Protein AF-A0AAX2EZF0-F1 (afdb_monomer)

Organism: NCBI:txid283686

Mean predicted aligned error: 5.34 Å

Nearest PDB structures (foldseek):
  4tma-assembly1_B  TM=2.277E-01  e=3.719E-01  Escherichia coli str. K-12 substr. MC4100
  8oui-assembly1_A  TM=1.853E-01  e=5.134E-01  Homo sapiens
  8qqu-assembly1_D  TM=2.138E-01  e=9.783E-01  Escherichia coli
  5da9-assembly1_A  TM=2.920E-01  e=7.704E+00  Thermochaetoides thermophila DSM 1495
  8oui-assembly1_C  TM=1.853E-01  e=1.865E+00  Homo sapiens

Foldseek 3Di:
DQFDWDAFLNRTDNHLVVLLVVLVVCQVVQQVVQWAQDDDSFRRLVRLVVLLCVLPVPDDPEDDFGIKHWDWDWDDDDPVIDTDIFIFTAYDVGPVTDTDDSSSSSVSSRVD

Structure (mmCIF, N/CA/C/O backbone):
data_AF-A0AAX2EZF0-F1
#
_entry.id   AF-A0AAX2EZF0-F1
#
loop_
_atom_site.group_PDB
_atom_site.id
_atom_site.type_symbol
_atom_site.label_atom_id
_atom_site.label_alt_id
_atom_site.label_comp_id
_atom_site.label_asym_id
_atom_site.label_entity_id
_atom_site.label_seq_id
_atom_site.pdbx_PDB_ins_code
_atom_site.Cartn_x
_atom_site.Cartn_y
_atom_site.Cartn_z
_atom_site.occupancy
_atom_site.B_iso_or_equiv
_atom_site.auth_seq_id
_atom_site.auth_comp_id
_atom_site.auth_asym_id
_atom_site.auth_atom_id
_atom_site.pdbx_PDB_model_num
ATOM 1 N N . MET A 1 1 ? -0.554 -21.022 13.527 1.00 46.00 1 MET A N 1
ATOM 2 C CA . MET A 1 1 ? -1.426 -19.857 13.796 1.00 46.00 1 MET A CA 1
ATOM 3 C C . MET A 1 1 ? -2.414 -19.745 12.645 1.00 46.00 1 MET A C 1
ATOM 5 O O . MET A 1 1 ? -1.954 -19.849 11.511 1.00 46.00 1 MET A O 1
ATOM 9 N N . PRO A 1 2 ? -3.730 -19.628 12.887 1.00 55.41 2 PRO A N 1
ATOM 10 C CA . PRO A 1 2 ? -4.698 -19.467 11.806 1.00 55.41 2 PRO A CA 1
ATOM 11 C C . PRO A 1 2 ? -4.415 -18.170 11.039 1.00 55.41 2 PRO A C 1
ATOM 13 O O . PRO A 1 2 ? -3.981 -17.175 11.621 1.00 55.41 2 PRO A O 1
ATOM 16 N N . ALA A 1 3 ? -4.616 -18.198 9.723 1.00 66.81 3 ALA A N 1
ATOM 17 C CA . ALA A 1 3 ? -4.478 -17.010 8.896 1.00 66.81 3 ALA A CA 1
ATOM 18 C C . ALA A 1 3 ? -5.522 -15.970 9.326 1.00 66.81 3 ALA A C 1
ATOM 20 O O . ALA A 1 3 ? -6.710 -16.279 9.378 1.00 66.81 3 ALA A O 1
ATOM 21 N N . LYS A 1 4 ? -5.077 -14.754 9.657 1.00 82.00 4 LYS A N 1
ATOM 22 C CA . LYS A 1 4 ? -5.990 -13.654 9.976 1.00 82.00 4 LYS A CA 1
ATOM 23 C C . LYS A 1 4 ? -6.571 -13.095 8.666 1.00 82.00 4 LYS A C 1
ATOM 25 O O . LYS A 1 4 ? -5.770 -12.773 7.777 1.00 82.00 4 LYS A O 1
ATOM 30 N N . PRO A 1 5 ? -7.905 -13.010 8.522 1.00 90.75 5 PRO A N 1
ATOM 31 C CA . PRO A 1 5 ? -8.524 -12.329 7.392 1.00 90.75 5 PRO A CA 1
ATOM 32 C C . PRO A 1 5 ? -8.259 -10.822 7.479 1.00 90.75 5 PRO A C 1
ATOM 34 O O . PRO A 1 5 ? -8.015 -10.289 8.562 1.00 90.75 5 PRO A O 1
ATOM 37 N N . VAL A 1 6 ? -8.297 -10.136 6.340 1.00 91.94 6 VAL A N 1
ATOM 38 C CA . VAL A 1 6 ? -8.141 -8.679 6.265 1.00 91.94 6 VAL A CA 1
ATOM 39 C C . VAL A 1 6 ? -9.057 -8.125 5.186 1.00 91.94 6 VAL A C 1
ATOM 41 O O . VAL A 1 6 ? -9.175 -8.716 4.120 1.00 91.94 6 VAL A O 1
ATOM 44 N N . THR A 1 7 ? -9.694 -6.990 5.443 1.00 94.56 7 THR A N 1
ATOM 45 C CA . THR A 1 7 ? -10.490 -6.278 4.437 1.00 94.56 7 THR A CA 1
ATOM 46 C C . THR A 1 7 ? -9.766 -4.994 4.077 1.00 94.56 7 THR A C 1
ATOM 48 O O . THR A 1 7 ? -9.460 -4.216 4.975 1.00 94.56 7 THR A O 1
ATOM 51 N N . LEU A 1 8 ? -9.479 -4.763 2.796 1.00 94.19 8 LEU A N 1
ATOM 52 C CA . LEU A 1 8 ? -8.859 -3.528 2.306 1.00 94.19 8 LEU A CA 1
ATOM 53 C C . LEU A 1 8 ? -9.845 -2.805 1.383 1.00 94.19 8 LEU A C 1
ATOM 55 O O . LEU A 1 8 ? -10.241 -3.369 0.369 1.00 94.19 8 LEU A O 1
ATOM 59 N N . ALA A 1 9 ? -10.258 -1.586 1.725 1.00 94.56 9 ALA A N 1
ATOM 60 C CA . ALA A 1 9 ? -11.200 -0.763 0.963 1.00 94.56 9 ALA A CA 1
ATOM 61 C C . ALA A 1 9 ? -12.477 -1.525 0.543 1.00 94.56 9 ALA A C 1
ATOM 63 O O . ALA A 1 9 ? -12.923 -1.457 -0.599 1.00 94.56 9 ALA A O 1
ATOM 64 N N . GLY A 1 10 ? -13.040 -2.316 1.464 1.00 92.81 10 GLY A N 1
ATOM 65 C CA . GLY A 1 10 ? -14.219 -3.155 1.211 1.00 92.81 10 GLY A CA 1
ATOM 66 C C . GLY A 1 10 ? -13.942 -4.478 0.482 1.00 92.81 10 GLY A C 1
ATOM 67 O O . GLY A 1 10 ? -14.858 -5.285 0.351 1.00 92.81 10 GLY A O 1
ATOM 68 N N . VAL A 1 11 ? -12.702 -4.746 0.060 1.00 94.50 11 VAL A N 1
ATOM 69 C CA . VAL A 1 11 ? -12.287 -6.011 -0.567 1.00 94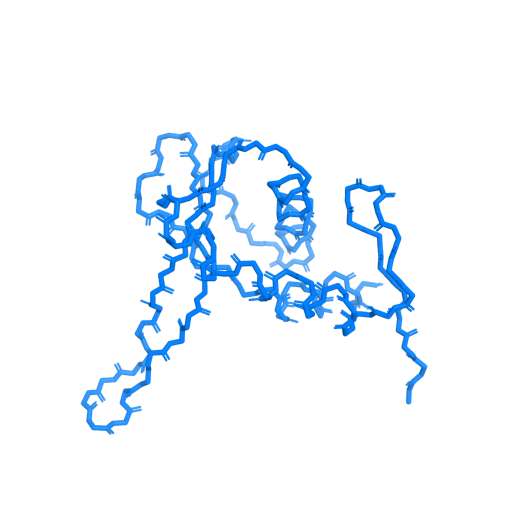.50 11 VAL A CA 1
ATOM 70 C C . VAL A 1 11 ? -11.819 -6.998 0.508 1.00 94.50 11 VAL A C 1
ATOM 72 O O . VAL A 1 11 ? -10.804 -6.741 1.163 1.00 94.50 11 VAL A O 1
ATOM 75 N N . PRO A 1 12 ? -12.528 -8.119 0.728 1.00 94.50 12 PRO A N 1
ATOM 76 C CA . PRO A 1 12 ? -12.144 -9.105 1.728 1.00 94.50 12 PRO A CA 1
ATOM 77 C C . PRO A 1 12 ? -11.052 -10.044 1.203 1.00 94.50 12 PRO A C 1
ATOM 79 O O . PRO A 1 12 ? -11.150 -10.597 0.110 1.00 94.50 12 PRO A O 1
ATOM 82 N N . TYR A 1 13 ? -10.052 -10.302 2.039 1.00 94.38 13 TYR A N 1
ATOM 83 C CA . TYR A 1 13 ? -9.022 -11.312 1.836 1.00 94.38 13 TYR A CA 1
ATOM 84 C C . TYR A 1 13 ? -9.110 -12.357 2.942 1.00 94.38 13 TYR A C 1
ATOM 86 O O . TYR A 1 13 ? -9.079 -12.035 4.133 1.00 94.38 13 TYR A O 1
ATOM 94 N N . ALA A 1 14 ? -9.173 -13.631 2.548 1.00 92.00 14 ALA A N 1
ATOM 95 C CA . ALA A 1 14 ? -9.259 -14.745 3.490 1.00 92.00 14 ALA A CA 1
ATOM 96 C C . ALA A 1 14 ? -8.013 -14.852 4.384 1.00 92.00 14 ALA A C 1
ATOM 98 O O . ALA A 1 14 ? -8.094 -15.345 5.510 1.00 92.00 14 ALA A O 1
ATOM 99 N N . ARG A 1 15 ? -6.852 -14.400 3.891 1.00 92.00 15 ARG A N 1
ATOM 100 C CA . ARG A 1 15 ? -5.573 -14.449 4.602 1.00 92.00 15 ARG A CA 1
ATOM 101 C C . ARG A 1 15 ? -4.790 -13.158 4.392 1.00 92.00 15 ARG A C 1
ATOM 103 O O . ARG A 1 15 ? -4.724 -12.655 3.274 1.00 92.00 15 ARG A O 1
ATOM 110 N N . LYS A 1 16 ? -4.058 -12.715 5.423 1.00 92.25 16 LYS A N 1
ATOM 111 C CA . LYS A 1 16 ? -3.022 -11.667 5.305 1.00 92.25 16 LYS A CA 1
ATOM 112 C C . LYS A 1 16 ? -2.122 -11.875 4.081 1.00 92.25 16 LYS A C 1
ATOM 114 O O . LYS A 1 16 ? -1.852 -10.930 3.352 1.00 92.25 16 LYS A O 1
ATOM 119 N N . GLY A 1 17 ? -1.651 -13.1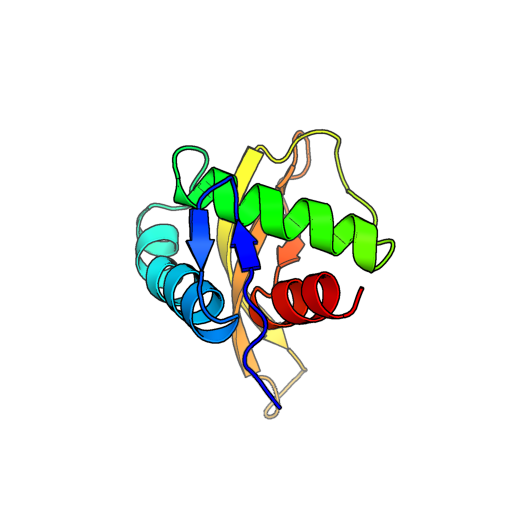09 3.880 1.00 92.69 17 GLY A N 1
ATOM 120 C CA . GLY A 1 17 ? -0.735 -13.447 2.789 1.00 92.69 17 GLY A CA 1
ATOM 121 C C . GLY A 1 17 ? -1.331 -13.237 1.396 1.00 92.69 17 GLY A C 1
ATOM 122 O O . GLY A 1 17 ? -0.581 -12.941 0.472 1.00 92.69 17 GLY A O 1
ATOM 123 N N . ASP A 1 18 ? -2.656 -13.334 1.252 1.00 94.06 18 ASP A N 1
ATOM 124 C CA . ASP A 1 18 ? -3.336 -13.118 -0.028 1.00 94.06 18 ASP A CA 1
ATOM 125 C C . ASP A 1 18 ? -3.369 -11.620 -0.361 1.00 94.06 18 ASP A C 1
ATOM 127 O O . ASP A 1 18 ? -3.024 -11.230 -1.473 1.00 94.06 18 ASP A O 1
ATOM 131 N N . ALA A 1 19 ? -3.680 -10.776 0.631 1.00 94.25 19 ALA A N 1
ATOM 132 C CA . ALA A 1 19 ? -3.607 -9.320 0.498 1.00 94.25 19 ALA A CA 1
ATOM 133 C C . ALA A 1 19 ? -2.169 -8.839 0.248 1.00 94.25 19 ALA A C 1
ATOM 135 O O . ALA A 1 19 ? -1.930 -7.985 -0.603 1.00 94.25 19 ALA A O 1
ATOM 136 N N . GLU A 1 20 ? -1.204 -9.406 0.979 1.00 94.62 20 GLU A N 1
ATOM 137 C CA . GLU A 1 20 ? 0.217 -9.091 0.822 1.00 94.62 20 GLU A CA 1
ATOM 138 C C . GLU A 1 20 ? 0.698 -9.419 -0.591 1.00 94.62 20 GLU A C 1
ATOM 140 O O . GLU A 1 20 ? 1.290 -8.562 -1.241 1.00 94.62 20 GLU A O 1
ATOM 145 N N . ARG A 1 21 ? 0.399 -10.627 -1.085 1.00 94.62 21 ARG A N 1
ATOM 146 C CA . ARG A 1 21 ? 0.740 -11.048 -2.447 1.00 94.62 21 ARG A CA 1
ATOM 147 C C . ARG A 1 21 ? 0.094 -10.137 -3.484 1.00 94.62 21 ARG A C 1
ATOM 149 O O . ARG A 1 21 ? 0.808 -9.591 -4.314 1.00 94.62 21 ARG A O 1
ATOM 156 N N . TRP A 1 22 ? -1.221 -9.921 -3.390 1.00 95.06 22 TRP A N 1
ATOM 157 C CA . TRP A 1 22 ? -1.952 -9.079 -4.335 1.00 95.06 22 TRP A CA 1
ATOM 158 C C . TRP A 1 22 ? -1.313 -7.698 -4.492 1.00 95.06 22 TRP A C 1
ATOM 160 O O . TRP A 1 22 ? -1.018 -7.297 -5.613 1.00 95.06 22 TRP A O 1
ATOM 170 N N . LEU A 1 23 ? -1.055 -6.995 -3.384 1.00 94.56 23 LEU A N 1
ATOM 171 C CA . LEU A 1 23 ? -0.454 -5.659 -3.410 1.00 94.56 23 LEU A CA 1
ATOM 172 C C . LEU A 1 23 ? 0.993 -5.685 -3.919 1.00 94.56 23 LEU A C 1
ATOM 174 O O . LEU A 1 23 ? 1.399 -4.803 -4.673 1.00 94.56 23 LEU A O 1
ATOM 178 N N . MET A 1 24 ? 1.779 -6.687 -3.518 1.00 93.69 24 MET A N 1
ATOM 179 C CA . MET A 1 24 ? 3.181 -6.804 -3.925 1.00 93.69 24 MET A CA 1
ATOM 180 C C . MET A 1 24 ? 3.359 -7.105 -5.410 1.00 93.69 24 MET A C 1
ATOM 182 O O . MET A 1 24 ? 4.333 -6.616 -5.990 1.00 93.69 24 MET A O 1
ATOM 186 N N . ASP A 1 25 ? 2.434 -7.857 -6.004 1.00 95.31 25 ASP A N 1
ATOM 187 C CA . ASP A 1 25 ? 2.433 -8.203 -7.428 1.00 95.31 25 ASP A CA 1
ATOM 188 C C . ASP A 1 25 ? 2.122 -6.979 -8.314 1.00 95.31 25 ASP A C 1
ATOM 190 O O . ASP A 1 25 ? 2.490 -6.955 -9.485 1.00 95.31 25 ASP A O 1
ATOM 194 N N . GLN A 1 26 ? 1.520 -5.913 -7.764 1.00 94.12 26 GLN A N 1
ATOM 195 C CA . GLN A 1 26 ? 1.250 -4.675 -8.514 1.00 94.12 26 GLN A CA 1
ATOM 196 C C . GLN A 1 26 ? 2.464 -3.748 -8.643 1.00 94.12 26 GLN A C 1
ATOM 198 O O . GLN A 1 26 ? 2.417 -2.785 -9.408 1.00 94.12 26 GLN A O 1
ATOM 203 N N . ARG A 1 27 ? 3.550 -3.988 -7.894 1.00 93.31 27 ARG A N 1
ATOM 204 C CA . ARG A 1 27 ? 4.674 -3.039 -7.804 1.00 93.31 27 ARG A CA 1
ATOM 205 C 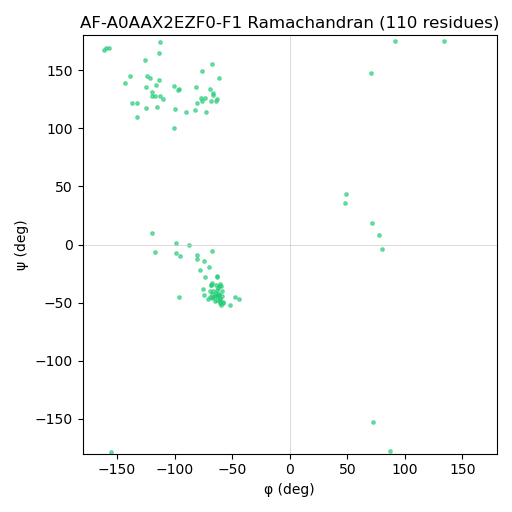C . ARG A 1 27 ? 5.314 -2.731 -9.155 1.00 93.31 27 ARG A C 1
ATOM 207 O O . ARG A 1 27 ? 5.650 -1.581 -9.411 1.00 93.31 27 ARG A O 1
ATOM 214 N N . ASP A 1 28 ? 5.466 -3.738 -10.007 1.00 92.50 28 ASP A N 1
ATOM 215 C CA . ASP A 1 28 ? 6.095 -3.585 -11.324 1.00 92.50 28 ASP A CA 1
ATOM 216 C C . ASP A 1 28 ? 5.215 -2.765 -12.275 1.00 92.50 28 ASP A C 1
ATOM 218 O O . ASP A 1 28 ? 5.707 -1.897 -12.998 1.00 92.50 28 ASP A O 1
ATOM 222 N N . ALA A 1 29 ? 3.899 -2.986 -12.226 1.00 93.56 29 ALA A N 1
ATOM 223 C CA . ALA A 1 29 ? 2.939 -2.217 -13.006 1.00 93.56 29 ALA A CA 1
ATOM 224 C C . ALA A 1 29 ? 2.889 -0.752 -12.548 1.00 93.56 29 ALA A C 1
ATOM 226 O O . ALA A 1 29 ? 2.942 0.144 -13.386 1.00 93.56 29 ALA A O 1
ATOM 227 N N . VAL A 1 30 ? 2.847 -0.505 -11.234 1.00 94.50 30 VAL A N 1
ATOM 228 C CA . VAL A 1 30 ? 2.837 0.858 -10.674 1.00 94.50 30 VAL A CA 1
ATOM 229 C C . VAL A 1 30 ? 4.131 1.603 -10.996 1.00 94.50 30 VAL A C 1
ATOM 231 O O . VAL A 1 30 ? 4.069 2.765 -11.382 1.00 94.50 30 VAL A O 1
ATOM 234 N N . GLU A 1 31 ? 5.290 0.944 -10.894 1.00 93.06 31 GLU A N 1
ATOM 235 C CA . GLU A 1 31 ? 6.576 1.535 -11.293 1.00 93.06 31 GLU A CA 1
ATOM 236 C C . GLU A 1 31 ? 6.575 1.908 -12.782 1.00 93.06 31 GLU A C 1
ATOM 238 O O . GLU A 1 31 ? 6.920 3.032 -13.134 1.00 93.06 31 GLU A O 1
ATOM 243 N N . THR A 1 32 ? 6.109 1.005 -13.652 1.00 93.62 32 THR A N 1
ATOM 244 C CA . THR A 1 32 ? 6.041 1.242 -15.106 1.00 93.62 32 THR A CA 1
ATOM 245 C C . THR A 1 32 ? 5.083 2.384 -15.464 1.00 93.62 32 THR A C 1
ATOM 247 O O . THR A 1 32 ? 5.326 3.126 -16.411 1.00 93.62 32 THR A O 1
ATOM 250 N N . GLN A 1 33 ? 3.992 2.537 -14.712 1.00 93.25 33 GLN A N 1
ATOM 251 C CA . GLN A 1 33 ? 3.002 3.603 -14.902 1.00 93.25 33 GLN A CA 1
ATOM 252 C C . GLN A 1 33 ? 3.435 4.949 -14.296 1.00 93.25 33 GLN A C 1
ATOM 254 O O . GLN A 1 33 ? 2.771 5.956 -14.532 1.00 93.25 33 GLN A O 1
ATOM 259 N N . GLY A 1 34 ? 4.528 4.982 -13.526 1.00 92.06 34 GLY A N 1
ATOM 260 C CA . GLY A 1 34 ? 4.985 6.176 -12.810 1.00 92.06 34 GLY A CA 1
ATOM 261 C C . GLY A 1 34 ? 4.191 6.491 -11.537 1.00 92.06 34 GLY A C 1
ATOM 262 O O . GLY A 1 34 ? 4.397 7.540 -10.937 1.00 92.06 34 GLY A O 1
ATOM 263 N N . GLY A 1 35 ? 3.301 5.595 -11.106 1.00 94.31 35 GLY A N 1
ATOM 264 C CA . GLY A 1 35 ? 2.490 5.745 -9.903 1.00 94.31 35 GLY A CA 1
ATOM 265 C C . GLY A 1 35 ? 1.017 5.394 -10.096 1.00 94.31 35 GLY A C 1
ATOM 266 O O . GLY A 1 35 ? 0.552 5.085 -11.190 1.00 94.31 35 GLY A O 1
ATOM 267 N N . VAL A 1 36 ? 0.270 5.432 -8.995 1.00 96.12 36 VAL A N 1
ATOM 268 C CA . VAL A 1 36 ? -1.168 5.172 -8.948 1.00 96.12 36 VAL A CA 1
ATOM 269 C C . VAL A 1 36 ? -1.853 6.200 -8.048 1.00 96.12 36 VAL A C 1
ATOM 271 O O . VAL A 1 36 ? -1.523 6.335 -6.8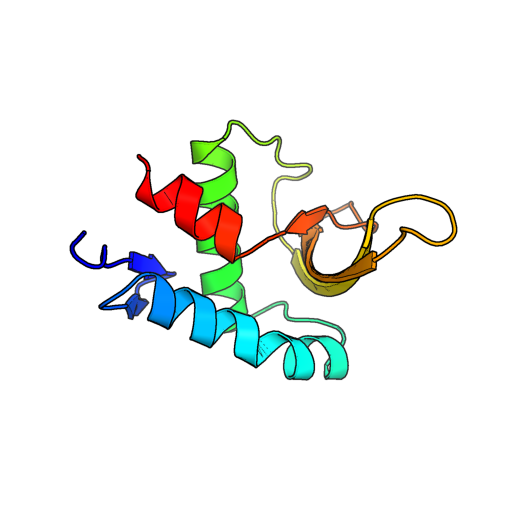73 1.00 96.12 36 VAL A O 1
ATOM 274 N N . SER A 1 37 ? -2.811 6.940 -8.601 1.00 95.69 37 SER A N 1
ATOM 275 C CA . SER A 1 37 ? -3.534 8.024 -7.911 1.00 95.69 37 SER A CA 1
ATOM 276 C C . SER A 1 37 ? -5.035 7.774 -7.761 1.00 95.69 37 SER A C 1
ATOM 278 O O . SER A 1 37 ? -5.736 8.549 -7.116 1.00 95.69 37 SER A O 1
ATOM 280 N N . GLN A 1 38 ? -5.550 6.704 -8.369 1.00 95.69 38 GLN A N 1
ATOM 281 C CA . GLN A 1 38 ? -6.970 6.366 -8.354 1.00 95.69 38 GLN A CA 1
ATOM 282 C C . GLN A 1 38 ? -7.205 4.876 -8.616 1.00 95.69 38 GLN A C 1
ATOM 284 O O . GLN A 1 38 ? -6.309 4.142 -9.040 1.00 95.69 38 GLN A O 1
ATOM 289 N N . GLY A 1 39 ? -8.444 4.439 -8.398 1.00 95.38 39 GLY A N 1
ATOM 290 C CA . GLY A 1 39 ? -8.890 3.077 -8.669 1.00 95.38 39 GLY A CA 1
ATOM 291 C C . GLY A 1 39 ? -8.657 2.102 -7.508 1.00 95.38 39 GLY A C 1
ATOM 292 O O . GLY A 1 39 ? -8.171 2.487 -6.444 1.00 95.38 39 GLY A O 1
ATOM 293 N N . PRO A 1 40 ? -9.005 0.816 -7.694 1.00 95.12 40 PRO A N 1
ATOM 294 C CA . PRO A 1 40 ? -9.060 -0.148 -6.595 1.00 95.12 40 PRO A CA 1
ATOM 295 C C . PRO A 1 40 ? -7.731 -0.358 -5.867 1.00 95.12 40 PRO A C 1
ATOM 297 O O . PRO A 1 40 ? -7.732 -0.602 -4.665 1.00 95.12 40 PRO A O 1
ATOM 300 N N . LEU A 1 41 ? -6.600 -0.279 -6.574 1.00 95.44 41 LEU A N 1
ATOM 301 C CA . LEU A 1 41 ? -5.279 -0.405 -5.958 1.00 95.44 41 LEU A CA 1
ATOM 302 C C . LEU A 1 41 ? -4.954 0.800 -5.068 1.00 95.44 41 LEU A C 1
ATOM 304 O O . LEU A 1 41 ? -4.502 0.614 -3.941 1.00 95.44 41 LEU A O 1
ATOM 308 N N . PHE A 1 42 ? -5.222 2.017 -5.552 1.00 96.38 42 PHE A N 1
ATOM 309 C CA . PHE A 1 42 ? -5.023 3.244 -4.783 1.00 96.38 42 PHE A CA 1
ATOM 310 C C . PHE A 1 42 ? -5.829 3.221 -3.483 1.00 96.38 42 PHE A C 1
ATOM 312 O O . PHE A 1 42 ? -5.266 3.437 -2.414 1.00 96.38 42 PHE A O 1
ATOM 319 N N . GLU A 1 43 ? -7.120 2.887 -3.558 1.00 97.31 43 GLU A N 1
ATOM 320 C CA . GLU A 1 43 ? -7.986 2.857 -2.375 1.00 97.31 43 GLU A CA 1
ATOM 321 C C . GLU A 1 43 ? -7.531 1.805 -1.356 1.00 97.31 43 GLU A C 1
ATOM 323 O O . GLU A 1 43 ? -7.520 2.066 -0.155 1.00 97.31 43 GLU A O 1
ATOM 328 N N . GLN A 1 44 ? -7.076 0.634 -1.816 1.00 96.62 44 GLN A N 1
ATOM 329 C CA . GLN A 1 44 ? -6.545 -0.406 -0.931 1.00 96.62 44 GLN A CA 1
ATOM 330 C C . GLN A 1 44 ? -5.229 0.001 -0.258 1.00 96.62 44 GLN A C 1
ATOM 332 O O . GLN A 1 44 ? -5.059 -0.246 0.938 1.00 96.62 44 GLN A O 1
ATOM 337 N N . LEU A 1 45 ? -4.305 0.624 -0.999 1.00 95.94 45 LEU A N 1
ATOM 338 C CA . LEU A 1 45 ? -3.046 1.137 -0.450 1.00 95.94 45 LEU A CA 1
ATOM 339 C C . LEU A 1 45 ? -3.304 2.260 0.557 1.00 95.94 45 LEU A C 1
ATOM 341 O O . LEU A 1 45 ? -2.738 2.237 1.648 1.00 95.94 45 LEU A O 1
ATOM 345 N N . LYS A 1 46 ? -4.206 3.188 0.226 1.00 95.50 46 LYS A N 1
ATOM 346 C CA . LYS A 1 46 ? -4.625 4.287 1.099 1.00 95.50 46 LYS A CA 1
ATOM 347 C C . LYS A 1 46 ? -5.255 3.774 2.387 1.00 95.50 46 LYS A C 1
ATOM 349 O O . LYS A 1 46 ? -4.826 4.168 3.466 1.00 95.50 46 LYS A O 1
ATOM 354 N N . ASP A 1 47 ? -6.216 2.859 2.297 1.00 95.94 47 ASP A N 1
ATOM 355 C CA . ASP A 1 47 ? -6.858 2.258 3.467 1.00 95.94 47 ASP A CA 1
ATOM 356 C C . ASP A 1 47 ? -5.848 1.499 4.347 1.00 95.94 47 ASP A C 1
ATOM 358 O O . ASP A 1 47 ? -5.840 1.617 5.574 1.00 95.94 47 ASP A O 1
ATOM 362 N N . LEU A 1 48 ? -4.944 0.716 3.748 1.00 95.56 48 LEU A N 1
ATOM 363 C CA . LEU A 1 48 ? -3.885 0.040 4.501 1.00 95.56 48 LEU A CA 1
ATOM 364 C C . LEU A 1 48 ? -2.932 1.030 5.185 1.00 95.56 48 LEU A C 1
ATOM 366 O O . LEU A 1 48 ? -2.596 0.831 6.352 1.00 95.56 48 LEU A O 1
ATOM 370 N N . PHE A 1 49 ? -2.510 2.078 4.479 1.00 94.00 49 PHE A N 1
ATOM 371 C CA . PHE A 1 49 ? -1.594 3.088 4.997 1.00 94.00 49 PHE A CA 1
ATOM 372 C C . PHE A 1 49 ? -2.203 3.879 6.159 1.00 94.00 49 PHE A C 1
ATOM 374 O O . PHE A 1 49 ? -1.592 3.962 7.219 1.00 94.00 49 PHE A O 1
ATOM 381 N N . LEU A 1 50 ? -3.432 4.382 6.013 1.00 92.81 50 LEU A N 1
ATOM 382 C CA . LEU A 1 50 ? -4.091 5.168 7.061 1.00 92.81 50 LEU A CA 1
ATOM 383 C C . LEU A 1 50 ? -4.283 4.363 8.353 1.00 92.81 50 LEU A C 1
ATOM 385 O O . LEU A 1 50 ? -4.000 4.861 9.443 1.00 92.81 50 LEU A O 1
ATOM 389 N N . ARG A 1 51 ? -4.691 3.092 8.247 1.00 93.50 51 ARG A N 1
ATOM 390 C CA . ARG A 1 51 ? -4.799 2.210 9.421 1.00 93.50 51 ARG A CA 1
ATOM 391 C C . ARG A 1 51 ? -3.445 1.853 10.013 1.00 93.50 51 ARG A C 1
ATOM 393 O O . ARG A 1 51 ? -3.343 1.706 11.224 1.00 93.50 51 ARG A O 1
ATOM 400 N N . TYR A 1 52 ? -2.409 1.706 9.187 1.00 92.69 52 TYR A N 1
ATOM 401 C CA . TYR A 1 52 ? -1.048 1.539 9.690 1.00 92.69 52 TYR A CA 1
ATOM 402 C C . TYR A 1 52 ? -0.629 2.752 10.521 1.00 92.69 52 TYR A C 1
ATOM 404 O O . TYR A 1 52 ? -0.178 2.564 11.647 1.00 92.69 52 TYR A O 1
ATOM 412 N N . CYS A 1 53 ? -0.863 3.969 10.023 1.00 91.31 53 CYS A N 1
ATOM 413 C CA . CYS A 1 53 ? -0.553 5.189 10.759 1.00 91.31 53 CYS A CA 1
ATOM 414 C C . CYS A 1 53 ? -1.289 5.265 12.092 1.00 91.31 53 CYS A C 1
ATOM 416 O O . CYS A 1 53 ? -0.659 5.535 13.109 1.00 91.31 53 CYS A O 1
ATOM 418 N N . GLN A 1 54 ? -2.581 4.933 12.106 1.00 90.88 54 GLN A N 1
ATOM 419 C CA . GLN A 1 54 ? -3.362 4.845 13.338 1.00 90.88 54 GLN A CA 1
ATOM 420 C C . GLN A 1 54 ? -2.827 3.772 14.302 1.00 90.88 54 GLN A C 1
ATOM 422 O O . GLN A 1 54 ? -2.861 3.960 15.512 1.00 90.88 54 GLN A O 1
ATOM 427 N N . ALA A 1 55 ? -2.351 2.636 13.789 1.00 90.00 55 ALA A N 1
ATOM 428 C CA . ALA A 1 55 ? -1.880 1.526 14.612 1.00 90.00 55 ALA A CA 1
ATOM 429 C C . ALA A 1 55 ? -0.480 1.729 15.202 1.00 90.00 55 ALA A C 1
ATOM 431 O O . ALA A 1 55 ? -0.130 1.051 16.167 1.00 90.00 55 ALA A O 1
ATOM 432 N N . THR A 1 56 ? 0.336 2.603 14.613 1.00 89.44 56 THR A N 1
ATOM 433 C CA . THR A 1 56 ? 1.723 2.832 15.041 1.00 89.44 56 THR A CA 1
ATOM 434 C C . THR A 1 56 ? 1.999 4.267 15.473 1.00 89.44 56 THR A C 1
ATOM 436 O O . THR A 1 56 ? 3.168 4.622 15.594 1.00 89.44 56 THR A O 1
ATOM 439 N N . ASP A 1 57 ? 0.959 5.094 15.616 1.00 87.56 57 ASP A N 1
ATOM 440 C CA . ASP A 1 57 ? 1.065 6.545 15.822 1.00 87.56 57 ASP A CA 1
ATOM 441 C C . ASP A 1 57 ? 2.033 7.208 14.822 1.00 87.56 57 ASP A C 1
ATOM 443 O O . ASP A 1 57 ? 2.783 8.130 15.149 1.00 87.56 57 ASP A O 1
ATOM 447 N N . TRP A 1 58 ? 2.062 6.697 13.583 1.00 85.38 58 TRP A N 1
ATOM 448 C CA . TRP A 1 58 ? 2.953 7.230 12.557 1.00 85.38 58 TRP A CA 1
ATOM 449 C C . TRP A 1 58 ? 2.415 8.585 12.089 1.00 85.38 58 TRP A C 1
ATOM 451 O O . TRP A 1 58 ? 1.254 8.650 11.670 1.00 85.38 58 TRP A O 1
ATOM 461 N N . PRO A 1 59 ? 3.228 9.655 12.111 1.00 82.81 59 PRO A N 1
ATOM 462 C CA . PRO A 1 59 ? 2.765 10.987 11.754 1.00 82.81 59 PRO A CA 1
ATOM 463 C C . PRO A 1 59 ? 2.397 11.055 10.270 1.00 82.81 59 PRO A C 1
ATOM 465 O O . PRO A 1 59 ? 3.189 10.690 9.402 1.00 82.81 59 PRO A O 1
ATOM 468 N N . LEU A 1 60 ? 1.196 11.547 9.973 1.00 82.88 60 LEU A N 1
ATOM 469 C CA . LEU A 1 60 ? 0.814 11.899 8.610 1.00 82.88 60 LEU A CA 1
ATOM 470 C C . LEU A 1 60 ? 1.493 13.223 8.250 1.00 82.88 60 LEU A C 1
ATOM 472 O O . LEU A 1 60 ? 1.313 14.217 8.952 1.00 82.88 60 LEU A O 1
ATOM 476 N N . LYS A 1 61 ? 2.278 13.237 7.169 1.00 78.94 61 LYS A N 1
ATOM 477 C CA . LYS A 1 61 ? 2.958 14.450 6.688 1.00 78.94 61 LYS A CA 1
ATOM 478 C C . LYS A 1 61 ? 2.022 15.449 6.002 1.00 78.94 61 LYS A C 1
ATOM 480 O O . LYS A 1 61 ? 2.392 16.604 5.827 1.00 78.94 61 LYS A O 1
ATOM 485 N N . GLY A 1 62 ? 0.810 15.027 5.651 1.00 76.81 62 GLY A N 1
ATOM 486 C CA . GLY A 1 62 ? -0.222 15.894 5.099 1.00 76.81 62 GLY A CA 1
ATOM 487 C C . GLY A 1 62 ? -1.619 15.302 5.252 1.00 76.81 62 GLY A C 1
ATOM 488 O O . GLY A 1 62 ? -1.787 14.123 5.573 1.00 76.81 62 GLY A O 1
ATOM 489 N N . ASP A 1 63 ? -2.626 16.131 4.986 1.00 75.62 63 ASP A N 1
ATOM 490 C CA . ASP A 1 63 ? -4.038 15.786 5.198 1.00 75.62 63 ASP A CA 1
ATOM 491 C C . ASP A 1 63 ? -4.570 14.789 4.160 1.00 75.62 63 ASP A C 1
ATOM 493 O O . ASP A 1 63 ? -5.491 14.011 4.430 1.00 75.62 63 ASP A O 1
ATOM 497 N N . ARG A 1 64 ? -3.996 14.798 2.950 1.00 86.81 64 ARG A N 1
ATOM 498 C CA . ARG A 1 64 ? -4.488 14.020 1.814 1.00 86.81 64 ARG A CA 1
ATOM 499 C C . ARG A 1 64 ? -3.367 13.277 1.105 1.00 86.81 64 ARG A C 1
ATOM 501 O O . ARG A 1 64 ? -2.462 13.887 0.550 1.00 86.81 64 ARG A O 1
ATOM 508 N N . VAL A 1 65 ? -3.507 11.953 1.034 1.00 92.06 65 VAL A N 1
ATOM 509 C CA . VAL A 1 65 ? -2.725 11.103 0.124 1.00 92.06 65 VAL A CA 1
ATOM 510 C C . VAL A 1 65 ? -3.139 11.399 -1.321 1.00 92.06 65 VAL A C 1
ATOM 512 O O . VAL A 1 65 ? -4.326 11.290 -1.652 1.00 92.06 65 VAL A O 1
ATOM 515 N N . THR A 1 66 ? -2.179 11.768 -2.169 1.00 92.75 66 THR A N 1
ATOM 516 C CA . THR A 1 66 ? -2.404 12.149 -3.574 1.00 92.75 66 THR A CA 1
ATOM 517 C C . THR A 1 66 ? -2.174 10.981 -4.525 1.00 92.75 66 THR A C 1
ATOM 519 O O . THR A 1 66 ? -2.990 10.740 -5.412 1.00 92.75 66 THR A O 1
ATOM 522 N N . HIS A 1 67 ? -1.087 10.237 -4.333 1.00 94.50 67 HIS A N 1
ATOM 523 C CA . HIS A 1 67 ? -0.729 9.089 -5.156 1.00 94.50 67 HIS A CA 1
ATOM 524 C C . HIS A 1 67 ? 0.286 8.189 -4.445 1.00 94.50 67 HIS A C 1
ATOM 526 O O . HIS A 1 67 ? 0.877 8.561 -3.431 1.00 94.50 67 HIS A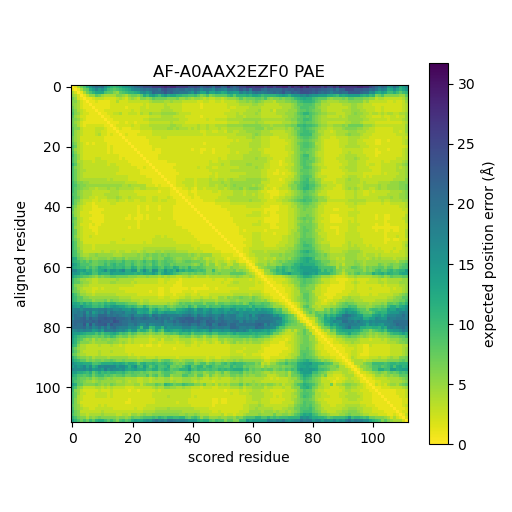 O 1
ATOM 532 N N . PHE A 1 68 ? 0.479 6.989 -4.984 1.00 95.25 68 PHE A N 1
ATOM 533 C CA . PHE A 1 68 ? 1.546 6.083 -4.583 1.00 95.25 68 PHE A CA 1
ATOM 534 C C . PHE A 1 68 ? 2.492 5.856 -5.749 1.00 95.25 68 PHE A C 1
ATOM 536 O O . PHE A 1 68 ? 2.039 5.607 -6.864 1.00 95.25 68 PHE A O 1
ATOM 543 N N . THR A 1 69 ? 3.791 5.865 -5.493 1.00 95.06 69 THR A N 1
ATOM 544 C CA . THR A 1 69 ? 4.798 5.412 -6.456 1.00 95.06 69 THR A CA 1
ATOM 545 C C . THR A 1 69 ? 5.472 4.148 -5.946 1.00 95.06 69 THR A C 1
ATOM 547 O O . THR A 1 69 ? 5.200 3.665 -4.843 1.00 95.06 69 THR A O 1
ATOM 550 N N . VAL A 1 70 ? 6.322 3.555 -6.775 1.00 94.25 70 VAL A N 1
ATOM 551 C CA . VAL A 1 70 ? 7.168 2.433 -6.385 1.00 94.25 70 VAL A CA 1
ATOM 552 C C . VAL A 1 70 ? 8.603 2.805 -6.691 1.00 94.25 70 VAL A C 1
ATOM 554 O O . VAL A 1 70 ? 8.894 3.340 -7.755 1.00 94.25 70 VAL A O 1
ATOM 557 N N . GLY A 1 71 ? 9.486 2.518 -5.745 1.00 89.38 71 GLY A N 1
ATOM 558 C CA . GLY A 1 71 ? 10.904 2.805 -5.872 1.00 89.38 71 GLY A CA 1
ATOM 559 C C . GLY A 1 71 ? 11.739 1.886 -4.996 1.00 89.38 71 GLY A C 1
ATOM 560 O O . GLY A 1 71 ? 11.222 1.012 -4.290 1.00 89.38 71 GLY A O 1
ATOM 561 N N . TYR A 1 72 ? 13.048 2.097 -5.033 1.00 87.38 72 TYR A N 1
ATOM 562 C CA . TYR A 1 72 ? 13.998 1.344 -4.229 1.00 87.38 72 TYR A CA 1
ATOM 563 C C . TYR A 1 72 ? 14.395 2.145 -2.993 1.00 87.38 72 TYR A C 1
ATOM 565 O O . TYR A 1 72 ? 15.021 3.195 -3.087 1.00 87.38 72 TYR A O 1
ATOM 573 N N . GLU A 1 73 ? 14.064 1.618 -1.818 1.00 83.12 73 GLU A N 1
ATOM 574 C CA . GLU A 1 73 ? 14.610 2.109 -0.558 1.00 83.12 73 GLU A CA 1
ATOM 575 C C . GLU A 1 73 ? 15.992 1.474 -0.355 1.00 83.12 73 GLU A C 1
ATOM 577 O O . GLU A 1 73 ? 16.112 0.249 -0.225 1.00 83.12 73 GLU A O 1
ATOM 582 N N . HIS A 1 74 ? 17.041 2.296 -0.342 1.00 79.19 74 HIS A N 1
ATOM 583 C CA . HIS A 1 74 ? 18.398 1.851 -0.038 1.00 79.19 74 HIS A CA 1
ATOM 584 C C . HIS A 1 74 ? 18.578 1.738 1.478 1.00 79.19 74 HIS A C 1
ATOM 586 O O . HIS A 1 74 ? 18.399 2.706 2.213 1.00 79.19 74 HIS A O 1
ATOM 592 N N . ARG A 1 75 ? 18.942 0.547 1.958 1.00 68.62 75 ARG A N 1
ATOM 593 C CA . ARG A 1 75 ? 19.229 0.288 3.372 1.00 68.62 75 ARG A CA 1
ATOM 594 C C . ARG A 1 75 ? 20.702 -0.036 3.560 1.00 68.62 75 ARG A C 1
ATOM 596 O O . ARG A 1 75 ? 21.203 -0.964 2.933 1.00 68.62 75 ARG A O 1
ATOM 603 N N . GLY A 1 76 ? 21.353 0.679 4.477 1.00 64.88 76 GLY A N 1
ATOM 604 C CA . GLY A 1 76 ? 22.759 0.482 4.849 1.00 64.88 76 GLY A CA 1
ATOM 605 C C . GLY A 1 76 ? 23.749 1.334 4.046 1.00 64.88 76 GLY A C 1
ATOM 606 O O . GLY A 1 76 ? 23.371 2.044 3.119 1.00 64.88 76 GLY A O 1
ATOM 607 N N . SER A 1 77 ? 25.027 1.264 4.424 1.00 61.38 77 SER A N 1
ATOM 608 C CA . SER A 1 77 ? 26.149 1.920 3.745 1.00 61.38 77 SER A CA 1
ATOM 609 C C . SER A 1 77 ? 27.224 0.894 3.352 1.00 61.38 77 SER A C 1
ATOM 611 O O . SER A 1 77 ? 27.452 -0.094 4.052 1.00 61.38 77 SER A O 1
ATOM 613 N N . GLY A 1 78 ? 27.886 1.110 2.211 1.00 65.31 78 GLY A N 1
ATOM 614 C CA . GLY A 1 78 ? 28.968 0.246 1.716 1.00 65.31 78 GLY A CA 1
ATOM 615 C C . GLY A 1 78 ? 28.510 -1.120 1.177 1.00 65.31 78 GLY A C 1
ATOM 616 O O . GLY A 1 78 ? 27.382 -1.277 0.721 1.00 65.31 78 GLY A O 1
ATOM 617 N N . ASN A 1 79 ? 29.391 -2.126 1.236 1.00 62.00 79 ASN A N 1
ATOM 618 C CA . ASN A 1 79 ? 29.181 -3.466 0.650 1.00 62.00 79 ASN A CA 1
ATOM 619 C C . ASN A 1 79 ? 28.081 -4.316 1.322 1.00 62.00 79 ASN A C 1
ATOM 621 O O . ASN A 1 79 ? 27.778 -5.402 0.837 1.00 62.00 79 ASN A O 1
ATOM 625 N N . ALA A 1 80 ? 27.496 -3.851 2.430 1.00 65.88 80 ALA A N 1
ATOM 626 C CA . ALA A 1 80 ? 26.365 -4.496 3.105 1.00 65.88 80 ALA A CA 1
ATOM 627 C C . ALA A 1 80 ? 25.010 -3.852 2.747 1.00 65.88 80 ALA A C 1
ATOM 629 O O . ALA A 1 80 ? 23.977 -4.248 3.290 1.00 65.88 80 ALA A O 1
ATOM 630 N N . GLY A 1 81 ? 25.015 -2.837 1.875 1.00 61.91 81 GLY A N 1
ATOM 631 C CA . GLY A 1 81 ? 23.810 -2.139 1.455 1.00 61.91 81 GLY A CA 1
ATOM 632 C C . GLY A 1 81 ? 22.911 -3.016 0.581 1.00 61.91 81 GLY A C 1
ATOM 633 O O . GLY A 1 81 ? 23.382 -3.659 -0.354 1.00 61.91 81 GLY A O 1
ATOM 634 N N . GLY A 1 82 ? 21.611 -3.027 0.870 1.00 73.31 82 GLY A N 1
ATOM 635 C CA . GLY A 1 82 ? 20.592 -3.682 0.048 1.00 73.31 82 GLY A CA 1
ATOM 636 C C . GLY A 1 82 ? 19.540 -2.678 -0.408 1.00 73.31 82 GLY A C 1
ATOM 637 O O . GLY A 1 82 ? 19.169 -1.782 0.348 1.00 73.31 82 GLY A O 1
ATOM 638 N N . SER A 1 83 ? 19.036 -2.817 -1.632 1.00 79.06 83 SER A N 1
ATOM 639 C CA . SER A 1 83 ? 17.854 -2.085 -2.089 1.00 79.06 83 SER A CA 1
ATOM 640 C C . SER A 1 83 ? 16.611 -2.960 -1.930 1.00 79.06 83 SER A C 1
ATOM 642 O O . SER A 1 83 ? 16.615 -4.147 -2.254 1.00 79.06 83 SER A O 1
ATOM 644 N N . THR A 1 84 ? 15.533 -2.398 -1.386 1.00 83.00 84 THR A N 1
ATOM 645 C CA . THR A 1 84 ? 14.233 -3.080 -1.309 1.00 83.00 84 THR A CA 1
ATOM 646 C C . THR A 1 84 ? 13.196 -2.277 -2.071 1.00 83.00 84 THR A C 1
ATOM 648 O O . THR A 1 84 ? 13.029 -1.085 -1.825 1.00 83.00 84 THR A O 1
ATOM 651 N N . LYS A 1 85 ? 12.488 -2.938 -2.990 1.00 87.00 85 LYS A N 1
ATOM 652 C CA . LYS A 1 85 ? 11.399 -2.323 -3.747 1.00 87.00 85 LYS A CA 1
ATOM 653 C C . LYS A 1 85 ? 10.177 -2.130 -2.850 1.00 87.00 85 LYS A C 1
ATOM 655 O O . LYS A 1 85 ? 9.561 -3.113 -2.419 1.00 87.00 85 LYS A O 1
ATOM 660 N N . CYS A 1 86 ? 9.827 -0.879 -2.590 1.00 89.75 86 CYS A N 1
ATOM 661 C CA . CYS A 1 86 ? 8.752 -0.475 -1.691 1.00 89.75 86 CYS A CA 1
ATOM 662 C C . CYS A 1 86 ? 7.773 0.452 -2.412 1.00 89.75 86 CYS A C 1
ATOM 664 O O . CYS A 1 86 ? 8.113 1.072 -3.420 1.00 89.75 86 CYS A O 1
ATOM 666 N N . PHE A 1 87 ? 6.558 0.544 -1.878 1.00 93.44 87 PHE A N 1
ATOM 667 C CA . PHE A 1 87 ? 5.658 1.632 -2.241 1.00 93.44 87 PHE A CA 1
ATOM 668 C C . PHE A 1 87 ? 6.112 2.907 -1.532 1.00 93.44 87 PHE A C 1
ATOM 670 O O . PHE A 1 87 ? 6.642 2.834 -0.425 1.00 93.44 87 PHE A O 1
ATOM 677 N N . PHE A 1 88 ? 5.879 4.051 -2.156 1.00 93.62 88 PHE A N 1
ATOM 678 C CA . PHE A 1 88 ? 6.056 5.372 -1.570 1.00 93.62 88 PHE A CA 1
ATOM 679 C C . PHE A 1 88 ? 4.710 6.078 -1.595 1.00 93.62 88 PHE A C 1
ATOM 681 O O . PHE A 1 88 ? 4.025 6.045 -2.617 1.00 93.62 88 PHE A O 1
ATOM 688 N N . VAL A 1 89 ? 4.305 6.654 -0.470 1.00 93.69 89 VAL A N 1
ATOM 689 C CA . VAL A 1 89 ? 3.068 7.430 -0.356 1.00 93.69 89 VAL A CA 1
ATOM 690 C C . VAL A 1 89 ? 3.388 8.910 -0.486 1.00 93.69 89 VAL A C 1
ATOM 692 O O . VAL A 1 89 ? 4.304 9.392 0.169 1.00 93.69 89 VAL A O 1
ATOM 695 N N . HIS A 1 90 ? 2.626 9.621 -1.309 1.00 93.50 90 HIS A N 1
ATOM 696 C CA . HIS A 1 90 ? 2.788 11.057 -1.527 1.00 93.50 90 HIS A CA 1
ATOM 697 C C . HIS A 1 90 ? 1.583 11.807 -0.985 1.00 93.50 90 HIS A C 1
ATOM 699 O O . HIS A 1 90 ? 0.442 11.342 -1.111 1.00 93.50 90 HIS A O 1
ATOM 705 N N . PHE A 1 91 ? 1.832 12.972 -0.395 1.00 90.69 91 PHE A N 1
ATOM 706 C CA . PHE A 1 91 ? 0.799 13.820 0.189 1.00 90.69 91 PHE A CA 1
ATOM 707 C C . PHE A 1 91 ? 0.670 15.130 -0.579 1.00 90.69 91 PHE A C 1
ATOM 709 O O . PHE A 1 91 ? 1.513 15.500 -1.390 1.00 90.69 91 PHE A O 1
ATOM 716 N N . GLU A 1 92 ? -0.426 15.840 -0.350 1.00 85.50 92 GLU A N 1
ATOM 717 C CA . GLU A 1 92 ? -0.571 17.202 -0.846 1.00 85.50 92 GLU A CA 1
ATOM 718 C C . GLU A 1 92 ? 0.489 18.101 -0.186 1.00 85.50 92 GLU A C 1
ATOM 720 O O . GLU A 1 92 ? 0.544 18.190 1.040 1.00 85.50 92 GLU A O 1
ATOM 725 N N . ASN A 1 93 ? 1.314 18.764 -1.005 1.00 80.38 93 ASN A N 1
ATOM 726 C CA . ASN A 1 93 ? 2.470 19.581 -0.600 1.00 80.38 93 ASN A CA 1
ATOM 727 C C . ASN A 1 93 ? 3.697 18.807 -0.065 1.00 80.38 93 ASN A C 1
ATOM 729 O O . ASN A 1 93 ? 4.554 19.421 0.571 1.00 80.38 93 ASN A O 1
ATOM 733 N N . ASP A 1 94 ? 3.808 17.501 -0.333 1.00 79.00 94 ASP A N 1
ATOM 734 C CA . ASP A 1 94 ? 5.022 16.710 -0.079 1.00 79.00 94 ASP A CA 1
ATOM 735 C C . ASP A 1 94 ? 5.368 15.849 -1.304 1.00 79.00 94 ASP A C 1
ATOM 737 O O . ASP A 1 94 ? 4.665 14.882 -1.610 1.00 79.00 94 ASP A O 1
ATOM 741 N N . ASP A 1 95 ? 6.457 16.219 -1.982 1.00 70.25 95 ASP A N 1
ATOM 742 C CA . ASP A 1 95 ? 6.944 15.571 -3.205 1.00 70.25 95 ASP A CA 1
ATOM 743 C C . ASP A 1 95 ? 8.034 14.510 -2.942 1.00 70.25 95 ASP A C 1
ATOM 745 O O . ASP A 1 95 ? 8.409 13.782 -3.863 1.00 70.25 95 ASP A O 1
ATOM 749 N N . GLU A 1 96 ? 8.578 14.402 -1.718 1.00 79.31 96 GLU A N 1
ATOM 750 C CA . GLU A 1 96 ? 9.606 13.386 -1.417 1.00 79.31 96 GLU A CA 1
ATOM 751 C C . GLU A 1 96 ? 8.986 11.991 -1.280 1.00 79.31 96 GLU A C 1
ATOM 753 O O . GLU A 1 96 ? 9.553 10.998 -1.748 1.00 79.31 96 GLU A O 1
ATOM 758 N N . GLY A 1 97 ? 7.799 11.932 -0.674 1.00 83.00 97 GLY A N 1
ATOM 759 C CA . GLY A 1 97 ? 7.064 10.707 -0.400 1.00 83.00 97 GLY A CA 1
ATOM 760 C C . GLY A 1 97 ? 7.696 9.838 0.694 1.00 83.00 97 GLY A C 1
ATOM 761 O O . GLY A 1 97 ? 8.911 9.756 0.865 1.00 83.00 97 GLY A O 1
ATOM 762 N N . ASP A 1 98 ? 6.856 9.135 1.450 1.00 87.75 98 ASP A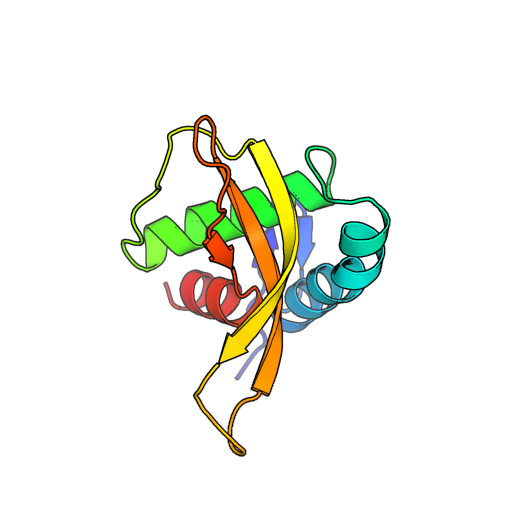 N 1
ATOM 763 C CA . ASP A 1 98 ? 7.299 8.258 2.537 1.00 87.75 98 ASP A CA 1
ATOM 764 C C . ASP A 1 98 ? 7.321 6.794 2.123 1.00 87.75 98 ASP A C 1
ATOM 766 O O . ASP A 1 98 ? 6.371 6.280 1.526 1.00 87.75 98 ASP A O 1
ATOM 770 N N . SER A 1 99 ? 8.388 6.084 2.496 1.00 89.00 99 SER A N 1
ATOM 771 C CA . SER A 1 99 ? 8.481 4.654 2.224 1.00 89.00 99 SER A CA 1
ATOM 772 C C . SER A 1 99 ? 7.439 3.876 3.034 1.00 89.00 99 SER A C 1
ATOM 774 O O . SER A 1 99 ? 7.289 4.001 4.251 1.00 89.00 99 SER A O 1
ATOM 776 N N . PHE A 1 100 ? 6.704 3.019 2.334 1.00 84.06 100 PHE A N 1
ATOM 777 C CA . PHE A 1 100 ? 5.601 2.243 2.867 1.00 84.06 100 PHE A CA 1
ATOM 778 C C . PHE A 1 100 ? 5.810 0.749 2.602 1.00 84.06 100 PHE A C 1
ATOM 780 O O . PHE A 1 100 ? 5.855 0.262 1.468 1.00 84.06 100 PHE A O 1
ATOM 787 N N . SER A 1 101 ? 5.924 -0.015 3.689 1.00 87.56 101 SER A N 1
ATOM 788 C CA . SER A 1 101 ? 6.136 -1.460 3.645 1.00 87.56 101 SER A CA 1
ATOM 789 C C . SER A 1 101 ? 4.825 -2.206 3.890 1.00 87.56 101 SER A C 1
ATOM 791 O O . SER A 1 101 ? 4.425 -2.409 5.037 1.00 87.56 101 SER A O 1
ATOM 793 N N . VAL A 1 102 ? 4.192 -2.689 2.817 1.00 92.56 102 VAL A N 1
ATOM 794 C CA . VAL A 1 102 ? 2.957 -3.501 2.867 1.00 92.56 102 VAL A CA 1
ATOM 795 C C . VAL A 1 102 ? 3.007 -4.649 3.897 1.00 92.56 102 VAL A C 1
ATOM 797 O O . VAL A 1 102 ? 2.055 -4.782 4.670 1.00 92.56 102 VAL A O 1
ATOM 800 N N . PRO A 1 103 ? 4.084 -5.458 4.012 1.00 91.62 103 PRO A N 1
ATOM 801 C CA . PRO A 1 103 ? 4.117 -6.589 4.936 1.00 91.62 103 PRO A CA 1
ATOM 802 C C . PRO A 1 103 ? 4.123 -6.140 6.396 1.00 91.62 103 PRO A C 1
ATOM 804 O O . PRO A 1 103 ? 3.527 -6.818 7.241 1.00 91.62 103 PRO A O 1
ATOM 807 N N . LYS A 1 104 ? 4.793 -5.011 6.686 1.00 90.19 104 LYS A N 1
ATOM 808 C CA . LYS A 1 104 ? 4.811 -4.380 8.011 1.00 90.19 104 LYS A CA 1
ATOM 809 C C . LYS A 1 104 ? 3.459 -3.756 8.322 1.00 90.19 104 LYS A C 1
ATOM 811 O O . LYS A 1 104 ? 2.918 -4.037 9.383 1.00 90.19 104 LYS A O 1
ATOM 816 N N . ALA A 1 105 ? 2.887 -3.013 7.378 1.00 92.31 105 ALA A N 1
ATOM 817 C CA . ALA A 1 105 ? 1.586 -2.378 7.531 1.00 92.31 105 ALA A CA 1
ATOM 818 C C . ALA A 1 105 ? 0.485 -3.397 7.839 1.00 92.31 105 ALA A C 1
ATOM 820 O O . ALA A 1 105 ? -0.195 -3.290 8.856 1.00 92.31 105 ALA A O 1
ATOM 821 N N . LEU A 1 106 ? 0.396 -4.465 7.041 1.00 93.06 106 LEU A N 1
ATOM 822 C CA . LEU A 1 106 ? -0.541 -5.562 7.285 1.00 93.06 106 LEU A CA 1
ATOM 823 C C . LEU A 1 106 ? -0.305 -6.244 8.637 1.00 93.06 106 LEU A C 1
ATOM 825 O O . LEU A 1 106 ? -1.255 -6.677 9.282 1.00 93.06 106 LEU A O 1
ATOM 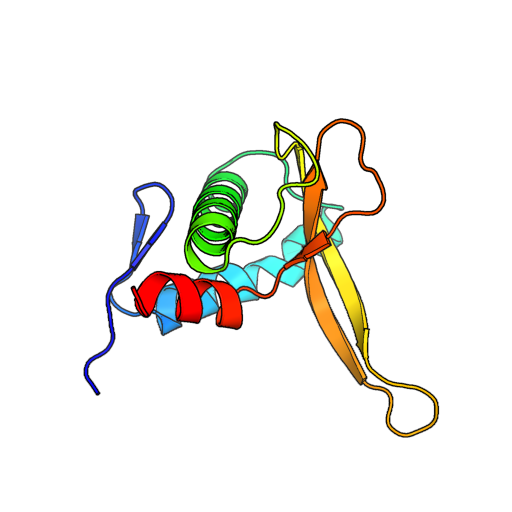829 N N . LYS A 1 107 ? 0.953 -6.374 9.077 1.00 92.19 107 LYS A N 1
ATOM 830 C CA . LYS A 1 107 ? 1.262 -6.948 10.392 1.00 92.19 107 LYS A CA 1
ATOM 831 C C . LYS A 1 107 ? 0.774 -6.034 11.517 1.00 92.19 107 LYS A C 1
ATOM 833 O O . LYS A 1 107 ? 0.160 -6.552 12.443 1.00 92.19 107 LYS A O 1
ATOM 838 N N . SER A 1 108 ? 1.025 -4.728 11.443 1.00 90.75 108 SER A N 1
ATOM 839 C CA . SER A 1 108 ? 0.595 -3.770 12.468 1.00 90.75 108 SER A CA 1
ATOM 840 C C . SER A 1 108 ? -0.926 -3.699 12.568 1.00 90.75 108 SER A C 1
ATOM 842 O O . SER A 1 108 ? -1.463 -3.866 13.656 1.00 90.75 108 SER A O 1
ATOM 844 N N . VAL A 1 109 ? -1.621 -3.572 11.431 1.00 89.81 109 VAL A N 1
ATOM 845 C CA . VAL A 1 109 ? -3.093 -3.502 11.386 1.00 89.81 109 VAL A CA 1
ATOM 846 C C . VAL A 1 109 ? -3.745 -4.774 11.934 1.00 89.81 109 VAL A C 1
ATOM 848 O O . VAL A 1 109 ? -4.764 -4.704 12.604 1.00 89.81 109 VAL A O 1
ATOM 851 N N . LEU A 1 110 ? -3.149 -5.949 11.703 1.00 87.56 110 LEU A N 1
ATOM 852 C CA . LEU A 1 110 ? -3.670 -7.223 12.217 1.00 87.56 110 LEU A CA 1
ATOM 853 C C . LEU A 1 110 ? -3.181 -7.581 13.628 1.00 87.56 110 LEU A C 1
ATOM 855 O O . LEU A 1 110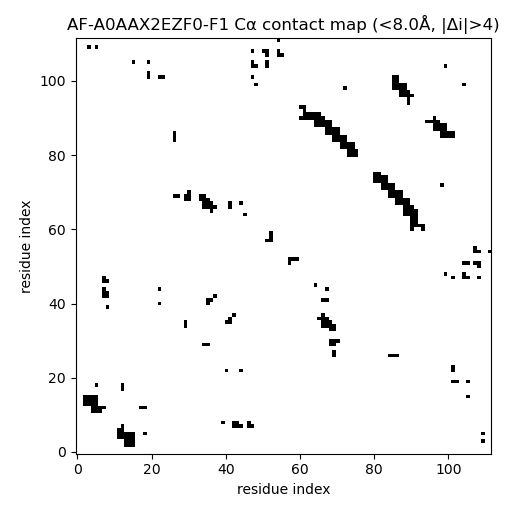 ? -3.497 -8.673 14.109 1.00 87.56 110 LEU A O 1
ATOM 859 N N . SER A 1 111 ? -2.348 -6.747 14.250 1.00 80.94 111 SER A N 1
ATOM 860 C CA . SER A 1 111 ? -1.874 -6.949 15.628 1.00 80.94 111 SER A CA 1
ATOM 86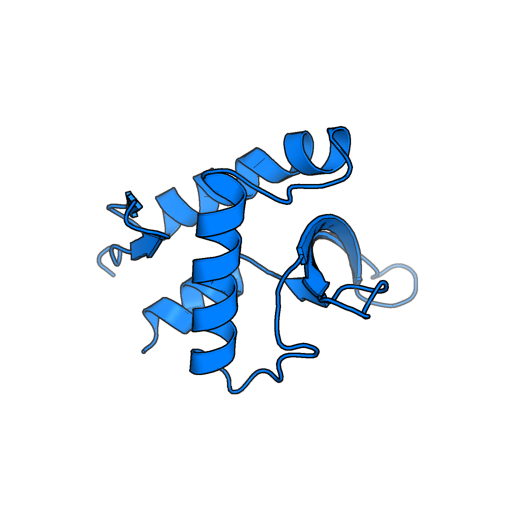1 C C . SER A 1 111 ? -2.646 -6.123 16.655 1.00 80.94 111 SER A C 1
ATOM 863 O O . SER A 1 111 ? -2.430 -6.342 17.845 1.00 80.94 111 SER A O 1
ATOM 865 N N . GLN A 1 112 ? -3.523 -5.221 16.200 1.00 62.69 112 GLN A N 1
ATOM 866 C CA . GLN A 1 112 ? -4.589 -4.644 17.020 1.00 62.69 112 GLN A CA 1
ATOM 867 C C . GLN A 1 112 ? -5.611 -5.722 17.404 1.00 62.69 112 GLN A C 1
ATOM 869 O O . GLN A 1 112 ? -6.157 -5.614 18.521 1.00 62.69 112 GLN A O 1
#

pLDDT: mean 87.58, std 10.27, range [46.0, 97.31]

Radius of gyration: 14.15 Å; Cα contacts (8 Å, |Δi|>4): 171; chains: 1; bounding box: 43×39×32 Å

Secondary structure (DSSP, 8-state):
-PPPPEEETTEEESSHHHHHHHHHHTHHHHHHHT-B-SHHHHHHHHHHHHHHHHHHTPPPSSS-EEEEEEEEEEESSGGG-EEEEEEEEEETTEEEEEEE-HHHHHHHHTT-

Solvent-accessible surface area (backbone atoms only — not comparable to full-atom values): 6434 Å² total; per-residue (Å²): 131,84,68,53,60,45,69,40,72,88,46,78,28,79,25,51,67,55,51,46,47,59,60,60,69,43,44,65,59,29,41,74,65,73,32,38,65,61,62,76,66,32,46,28,51,50,47,44,48,54,46,23,26,70,62,63,74,47,81,72,94,43,97,42,81,54,35,33,36,44,48,70,50,75,43,75,70,73,97,75,44,46,72,45,84,34,40,24,45,23,30,61,98,40,90,83,47,46,86,41,55,64,69,57,31,56,48,47,52,73,69,112

Sequence (112 aa):
MPAKPVTLAGVPYARKGDAERWLMDQRDAVETQGGVSQGPLFEQLKDLFLRYCQATDWPLKGDRVTHFTVGYEHRGSGNAGGSTKCFFVHFENDDEGDSFSVPKALKSVLSQ